Protein AF-A0A1J5DLP0-F1 (afdb_monomer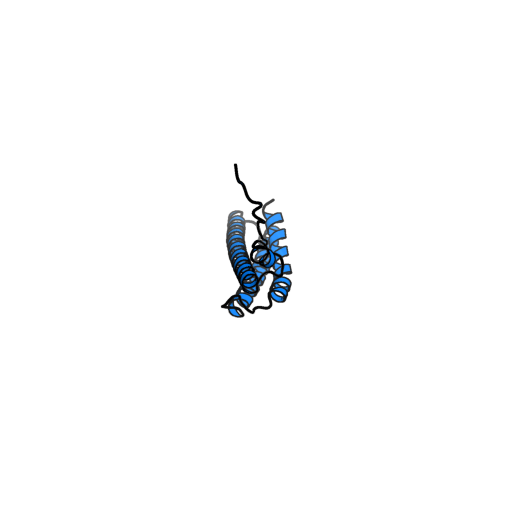_lite)

Foldseek 3Di:
DDDDDDDPDDDDPPPPVVVVVPDDDLVNVLVVLVVVLVVLVVVLVVLVVVLVVQVVVCVVVVDDCPPPSNVLSVVLVVLSVQLVVLSVVQCVVCVPSRDGPVVVSCVRNVVSVVSNVVSVVVVVD

Sequence (125 aa):
MSVTFESQENKDWSTHDRRKMMGMTREESAAKRTAAVTQMETQLKSWSTQLDGLVNGFIQSGAQQHDPYRMRIEGLREHHGAAQAKLDEFVDANPSGKRGNWGVFQAEIMEDWNALEDGFSDLTR

Radius of gyration: 25.52 Å; chains: 1; bounding box: 36×38×96 Å

pLDDT: mean 78.78, std 18.17, range [38.59, 97.44]

Secondary structure (DSSP, 8-state):
-----------SSTTTSTTTSS---HHHHHHHHHHHHHHHHHHHHHHHHHHHHHHHHHHHHT--TT-HHHHHHHHHHHHHHHHHHHHHHHHHH-TTSSSS-HHHHHHHHHHHHHHHHHHHHHH--

Structure (mmCIF, N/CA/C/O backbone):
data_AF-A0A1J5DLP0-F1
#
_entry.id   AF-A0A1J5DLP0-F1
#
loop_
_atom_site.group_PDB
_atom_site.id
_atom_site.type_symbol
_atom_site.label_atom_id
_atom_site.label_alt_id
_atom_site.label_comp_id
_atom_site.label_asym_id
_atom_site.label_entity_id
_atom_site.label_seq_id
_atom_site.pdbx_PDB_ins_code
_atom_site.Cartn_x
_atom_site.Cartn_y
_atom_site.Cartn_z
_atom_site.occupancy
_atom_site.B_iso_or_equiv
_atom_site.auth_seq_id
_atom_site.auth_comp_id
_atom_site.auth_asym_id
_atom_site.auth_atom_id
_atom_site.pdbx_PDB_model_num
ATOM 1 N N . MET A 1 1 ? -4.119 25.954 -73.375 1.00 41.53 1 MET A N 1
ATOM 2 C CA . MET A 1 1 ? -4.278 25.707 -71.929 1.00 41.53 1 MET A CA 1
ATOM 3 C C . MET A 1 1 ? -3.621 24.374 -71.639 1.00 41.53 1 MET A C 1
ATOM 5 O O . MET A 1 1 ? -4.125 23.353 -72.082 1.00 41.53 1 MET A O 1
ATOM 9 N N . SER A 1 2 ? -2.445 24.416 -71.024 1.00 48.56 2 SER A N 1
ATOM 10 C CA . SER A 1 2 ? -1.692 23.243 -70.576 1.00 48.56 2 SER A CA 1
ATOM 11 C C . SER A 1 2 ? -2.105 22.927 -69.146 1.00 48.56 2 SER A C 1
ATOM 13 O O . SER A 1 2 ? -2.130 23.867 -68.361 1.00 48.56 2 SER A O 1
ATOM 15 N N . VAL A 1 3 ? -2.331 21.658 -68.797 1.00 40.16 3 VAL A N 1
ATOM 16 C CA . VAL A 1 3 ? -1.869 21.111 -67.510 1.00 40.16 3 VAL A CA 1
ATOM 17 C C . VAL A 1 3 ? -1.505 19.643 -67.719 1.00 40.16 3 VAL A C 1
ATOM 19 O O . VAL A 1 3 ? -2.306 18.834 -68.181 1.00 40.16 3 VAL A O 1
ATOM 22 N N . THR A 1 4 ? -0.243 19.367 -67.425 1.00 45.06 4 THR A N 1
ATOM 23 C CA . THR A 1 4 ? 0.453 18.089 -67.491 1.00 45.06 4 THR A CA 1
ATOM 24 C C . THR A 1 4 ? 0.014 17.175 -66.347 1.00 45.06 4 THR A C 1
ATOM 26 O O . THR A 1 4 ? -0.287 17.628 -65.247 1.00 45.06 4 THR A O 1
ATOM 29 N N . PHE A 1 5 ? -0.009 15.877 -66.630 1.00 43.16 5 PHE A N 1
ATOM 30 C CA . PHE A 1 5 ? -0.271 14.785 -65.701 1.00 43.16 5 PHE A CA 1
ATOM 31 C C . PHE A 1 5 ? 0.918 14.636 -64.734 1.00 43.16 5 PHE A C 1
ATOM 33 O O . PHE A 1 5 ? 1.922 14.018 -65.083 1.00 43.16 5 PHE A O 1
ATOM 40 N N . GLU A 1 6 ? 0.838 15.232 -63.542 1.00 44.94 6 GLU A N 1
ATOM 41 C CA . GLU A 1 6 ? 1.818 14.997 -62.476 1.00 44.94 6 GLU A CA 1
ATOM 42 C C . GLU A 1 6 ? 1.398 13.780 -61.649 1.00 44.94 6 GLU A C 1
ATOM 44 O O . GLU A 1 6 ? 0.464 13.792 -60.849 1.00 44.94 6 GLU A O 1
ATOM 49 N N . SER A 1 7 ? 2.104 12.688 -61.921 1.00 46.28 7 SER A N 1
ATOM 50 C CA . SER A 1 7 ? 2.103 11.453 -61.160 1.00 46.28 7 SER A CA 1
ATOM 51 C C . SER A 1 7 ? 2.659 11.733 -59.764 1.00 46.28 7 SER A C 1
ATOM 53 O O . SER A 1 7 ? 3.870 11.834 -59.583 1.00 46.28 7 SER A O 1
ATOM 55 N N . GLN A 1 8 ? 1.779 11.869 -58.772 1.00 43.25 8 GLN A N 1
ATOM 56 C CA . GLN A 1 8 ? 2.191 12.040 -57.384 1.00 43.25 8 GLN A CA 1
ATOM 57 C C . GLN A 1 8 ? 2.615 10.682 -56.817 1.00 43.25 8 GLN A C 1
ATOM 59 O O . GLN A 1 8 ? 1.814 9.856 -56.375 1.00 43.25 8 GLN A O 1
ATOM 64 N N . GLU A 1 9 ? 3.917 10.441 -56.931 1.00 42.56 9 GLU A N 1
ATOM 65 C CA . GLU A 1 9 ? 4.652 9.357 -56.307 1.00 42.56 9 GLU A CA 1
ATOM 66 C C . GLU A 1 9 ? 4.358 9.268 -54.801 1.00 42.56 9 GLU A C 1
ATOM 68 O O . GLU A 1 9 ? 4.609 10.178 -54.020 1.00 42.56 9 GLU A O 1
ATOM 73 N N . ASN A 1 10 ? 3.810 8.116 -54.424 1.00 38.59 10 ASN A N 1
ATOM 74 C CA . ASN A 1 10 ? 4.375 7.202 -53.437 1.00 38.59 10 ASN A CA 1
ATOM 75 C C . ASN A 1 10 ? 5.007 7.768 -52.146 1.00 38.59 10 ASN A C 1
ATOM 77 O O . ASN A 1 10 ? 6.113 8.291 -52.134 1.00 38.59 10 ASN A O 1
ATOM 81 N N . LYS A 1 11 ? 4.411 7.282 -51.047 1.00 50.66 11 LYS A N 1
ATOM 8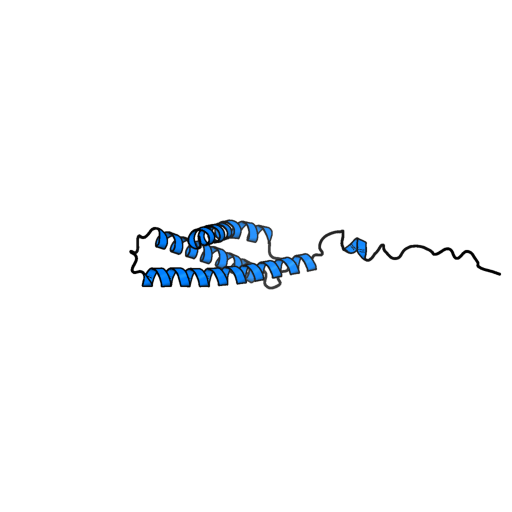2 C CA . LYS A 1 11 ? 5.096 6.646 -49.905 1.00 50.66 11 LYS A CA 1
ATOM 83 C C . LYS A 1 11 ? 5.951 7.552 -49.015 1.00 50.66 11 LYS A C 1
ATOM 85 O O . LYS A 1 11 ? 7.170 7.478 -49.052 1.00 50.66 11 LYS A O 1
ATOM 90 N N . ASP A 1 12 ? 5.306 8.175 -48.030 1.00 44.91 12 ASP A N 1
ATOM 91 C CA . ASP A 1 12 ? 5.986 8.416 -46.745 1.00 44.91 12 ASP A CA 1
ATOM 92 C C . ASP A 1 12 ? 5.066 8.349 -45.514 1.00 44.91 12 ASP A C 1
ATOM 94 O O . ASP A 1 12 ? 5.098 9.181 -44.618 1.00 44.91 12 ASP A O 1
ATOM 98 N N . TRP A 1 13 ? 4.191 7.341 -45.467 1.00 39.81 13 TRP A N 1
ATOM 99 C CA . TRP A 1 13 ? 3.401 7.046 -44.256 1.00 39.81 13 TRP A CA 1
ATOM 100 C C . TRP A 1 13 ? 3.809 5.735 -43.586 1.00 39.81 13 TRP A C 1
ATOM 102 O O . TRP A 1 13 ? 3.228 5.316 -42.590 1.00 39.81 13 TRP A O 1
ATOM 112 N N . SER A 1 14 ? 4.837 5.058 -44.101 1.00 50.56 14 SER A N 1
ATOM 113 C CA . SER A 1 14 ? 5.080 3.668 -43.724 1.00 50.56 14 SER A CA 1
ATOM 114 C C . SER A 1 14 ? 6.177 3.447 -42.677 1.00 50.56 14 SER A C 1
ATOM 116 O O . SER A 1 14 ? 6.405 2.291 -42.309 1.00 50.56 14 SER A O 1
ATOM 118 N N . THR A 1 15 ? 6.820 4.499 -42.167 1.00 49.69 15 THR A N 1
ATOM 119 C CA . THR A 1 15 ? 7.896 4.351 -41.166 1.00 49.69 15 THR A CA 1
ATOM 120 C C . THR A 1 15 ? 7.511 4.905 -39.795 1.00 49.69 15 THR A C 1
ATOM 122 O O . THR A 1 15 ? 7.963 4.376 -38.780 1.00 49.69 15 THR A O 1
ATOM 125 N N . HIS A 1 16 ? 6.638 5.918 -39.740 1.00 45.03 16 HIS A N 1
ATOM 126 C CA . HIS A 1 16 ? 6.220 6.518 -38.471 1.00 45.03 16 HIS A CA 1
ATOM 127 C C . HIS A 1 16 ? 5.136 5.688 -37.759 1.00 45.03 16 HIS A C 1
ATOM 129 O O . HIS A 1 16 ? 5.215 5.482 -36.552 1.00 45.03 16 HIS A O 1
ATOM 135 N N . ASP A 1 17 ? 4.191 5.111 -38.509 1.00 49.75 17 ASP A N 1
ATOM 136 C CA . ASP A 1 17 ? 3.063 4.361 -37.931 1.00 49.75 17 ASP A CA 1
ATOM 137 C C . ASP A 1 17 ? 3.390 2.886 -37.635 1.00 49.75 17 ASP A C 1
ATOM 139 O O . ASP A 1 17 ? 2.889 2.277 -36.690 1.00 49.75 17 ASP A O 1
ATOM 143 N N . ARG A 1 18 ? 4.348 2.304 -38.368 1.00 49.00 18 ARG A N 1
ATOM 144 C CA . ARG A 1 18 ? 4.765 0.905 -38.163 1.00 49.00 18 ARG A CA 1
ATOM 145 C C . ARG A 1 18 ? 5.506 0.687 -36.834 1.00 49.00 18 ARG A C 1
ATOM 147 O O . ARG A 1 18 ? 5.555 -0.435 -36.338 1.00 49.00 18 ARG A O 1
ATOM 154 N N . ARG A 1 19 ? 6.035 1.763 -36.236 1.00 51.53 19 ARG A N 1
ATOM 155 C CA . ARG A 1 19 ? 6.715 1.761 -34.931 1.00 51.53 19 ARG A CA 1
ATOM 156 C C . ARG A 1 19 ? 5.732 1.739 -33.749 1.00 51.53 19 ARG A C 1
ATOM 158 O O . ARG A 1 19 ? 6.124 1.356 -32.657 1.00 51.53 19 ARG A O 1
ATOM 165 N N . LYS A 1 20 ? 4.458 2.083 -33.974 1.00 49.22 20 LYS A N 1
ATOM 166 C CA . LYS A 1 20 ? 3.396 2.062 -32.952 1.00 49.22 20 LYS A CA 1
ATOM 167 C C . LYS A 1 20 ? 2.706 0.695 -32.820 1.00 49.22 20 LYS A C 1
ATOM 169 O O . LYS A 1 20 ? 2.024 0.451 -31.832 1.00 49.22 20 LYS A O 1
ATOM 174 N N . MET A 1 21 ? 2.894 -0.191 -33.804 1.00 47.25 21 MET A N 1
ATOM 175 C CA . MET A 1 21 ? 2.178 -1.472 -33.939 1.00 47.25 21 MET A CA 1
ATOM 176 C C . MET A 1 21 ? 3.052 -2.726 -33.754 1.00 47.25 21 MET A C 1
ATOM 178 O O . MET A 1 21 ? 2.529 -3.836 -33.779 1.00 47.25 21 MET A O 1
ATOM 182 N N . MET A 1 22 ? 4.364 -2.592 -33.530 1.00 52.47 22 MET A N 1
ATOM 183 C CA . MET A 1 22 ? 5.238 -3.725 -33.199 1.00 52.47 22 MET A CA 1
ATOM 184 C C . MET A 1 22 ? 5.961 -3.479 -31.881 1.00 52.47 22 MET A C 1
ATOM 186 O O . MET A 1 22 ? 6.996 -2.828 -31.869 1.00 52.47 22 MET A O 1
ATOM 190 N N . GLY A 1 23 ? 5.425 -4.053 -30.803 1.00 55.06 23 GLY A N 1
ATOM 191 C CA . GLY A 1 23 ? 6.133 -4.250 -29.540 1.00 55.06 23 GLY A CA 1
ATOM 192 C C . GLY A 1 23 ? 6.464 -2.956 -28.806 1.00 55.06 23 GLY A C 1
ATOM 193 O O . GLY A 1 23 ? 7.386 -2.236 -29.170 1.00 55.06 23 GLY A O 1
ATOM 194 N N . MET A 1 24 ? 5.745 -2.711 -27.713 1.00 59.09 24 MET A N 1
ATOM 195 C CA . MET A 1 24 ? 6.124 -1.721 -26.707 1.00 59.09 24 MET A CA 1
ATOM 196 C C . MET A 1 24 ? 7.638 -1.777 -26.474 1.00 59.09 24 MET A C 1
ATOM 198 O O . MET A 1 24 ? 8.189 -2.832 -26.149 1.00 59.09 24 MET A O 1
ATOM 202 N N . THR A 1 25 ? 8.324 -0.666 -26.715 1.00 70.00 25 THR A N 1
ATOM 203 C CA . THR A 1 25 ? 9.784 -0.627 -26.651 1.00 70.00 25 THR A CA 1
ATOM 204 C C . THR A 1 25 ? 10.250 -0.950 -25.227 1.00 70.00 25 THR A C 1
ATOM 206 O O . THR A 1 25 ? 9.515 -0.800 -24.243 1.00 70.00 25 THR A O 1
ATOM 209 N N . ARG A 1 26 ? 11.497 -1.412 -25.073 1.00 68.00 26 ARG A N 1
ATOM 210 C CA . ARG A 1 26 ? 12.074 -1.704 -23.746 1.00 68.00 26 ARG A CA 1
ATOM 211 C C . ARG A 1 26 ? 12.035 -0.481 -22.821 1.00 68.00 26 ARG A C 1
ATOM 213 O O . ARG A 1 26 ? 11.913 -0.633 -21.608 1.00 68.00 26 ARG A O 1
ATOM 220 N N . GLU A 1 27 ? 12.140 0.709 -23.402 1.00 70.75 27 GLU A N 1
ATOM 221 C CA . GLU A 1 27 ? 12.083 1.985 -22.698 1.00 70.75 27 GLU A CA 1
ATOM 222 C C . GLU A 1 27 ? 10.663 2.309 -22.224 1.00 70.75 27 GLU A C 1
ATOM 224 O O . GLU A 1 27 ? 10.471 2.562 -21.038 1.00 70.75 27 GLU A O 1
ATOM 229 N N . GLU A 1 28 ? 9.650 2.157 -23.082 1.00 73.88 28 GLU A N 1
ATOM 230 C CA . GLU A 1 28 ? 8.239 2.279 -22.681 1.00 73.88 28 GLU A CA 1
ATOM 231 C C . GLU A 1 28 ? 7.854 1.241 -21.615 1.00 73.88 28 GLU A C 1
ATOM 233 O O . GLU A 1 28 ? 7.125 1.545 -20.673 1.00 73.88 28 GLU A O 1
ATOM 238 N N . SER A 1 29 ? 8.386 0.020 -21.711 1.00 76.81 29 SER A N 1
ATOM 239 C CA . SER A 1 29 ? 8.199 -1.033 -20.701 1.00 76.81 29 SER A CA 1
ATOM 240 C C . SER A 1 29 ? 8.844 -0.696 -19.362 1.00 76.81 29 SER A C 1
ATOM 242 O O . SER A 1 29 ? 8.289 -1.007 -18.310 1.00 76.81 29 SER A O 1
ATOM 244 N N . ALA A 1 30 ? 10.006 -0.044 -19.368 1.00 78.50 30 ALA A N 1
ATOM 245 C CA . ALA A 1 30 ? 10.619 0.452 -18.144 1.00 78.50 30 ALA A CA 1
ATOM 246 C C . ALA A 1 30 ? 9.802 1.608 -17.547 1.00 78.50 30 ALA A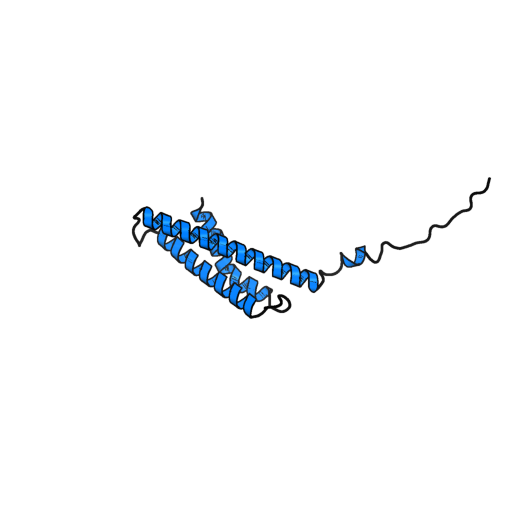 C 1
ATOM 248 O O . ALA A 1 30 ? 9.484 1.559 -16.363 1.00 78.50 30 ALA A O 1
ATOM 249 N N . ALA A 1 31 ? 9.382 2.573 -18.369 1.00 81.75 31 ALA A N 1
ATOM 250 C CA . ALA A 1 31 ? 8.592 3.720 -17.928 1.00 81.75 31 ALA A CA 1
ATOM 251 C C . ALA A 1 31 ? 7.254 3.306 -17.296 1.00 81.75 31 ALA A C 1
ATOM 253 O O . ALA A 1 31 ? 6.898 3.810 -16.233 1.00 81.75 31 ALA A O 1
ATOM 254 N N . LYS A 1 32 ? 6.538 2.338 -17.890 1.00 84.19 32 LYS A N 1
ATOM 255 C CA . LYS A 1 32 ? 5.290 1.818 -17.304 1.00 84.19 32 LYS A CA 1
ATOM 256 C C . LYS A 1 32 ? 5.508 1.128 -15.960 1.00 84.19 32 LYS A C 1
ATOM 258 O O . LYS A 1 32 ? 4.691 1.303 -15.065 1.00 84.19 32 LYS A O 1
ATOM 263 N N . ARG A 1 33 ? 6.602 0.375 -15.798 1.00 84.38 33 ARG A N 1
ATOM 264 C CA . ARG A 1 33 ? 6.932 -0.259 -14.510 1.00 84.38 33 ARG A CA 1
ATOM 265 C C . ARG A 1 33 ? 7.247 0.777 -13.440 1.00 84.38 33 ARG A C 1
ATOM 267 O O . ARG A 1 33 ? 6.733 0.663 -12.339 1.00 84.38 33 ARG A O 1
ATOM 274 N N . THR A 1 34 ? 8.023 1.807 -13.772 1.00 86.44 34 THR A N 1
ATOM 275 C CA . THR A 1 34 ? 8.287 2.917 -12.845 1.00 86.44 34 THR A CA 1
ATOM 276 C C . THR A 1 34 ? 6.993 3.616 -12.434 1.00 86.44 34 THR A C 1
ATOM 278 O O . THR A 1 34 ? 6.768 3.810 -11.247 1.00 86.44 34 THR A O 1
ATOM 281 N N . ALA A 1 35 ? 6.109 3.925 -13.387 1.00 89.25 35 ALA A N 1
ATOM 282 C CA . ALA A 1 35 ? 4.816 4.530 -13.077 1.00 89.25 35 ALA A CA 1
ATOM 283 C C . ALA A 1 35 ? 3.949 3.632 -12.174 1.00 89.25 35 ALA A C 1
ATOM 285 O O . ALA A 1 35 ? 3.325 4.130 -11.241 1.00 89.25 35 ALA A O 1
ATOM 286 N N . ALA A 1 36 ? 3.943 2.317 -12.418 1.00 89.88 36 ALA A N 1
ATOM 287 C CA . ALA A 1 36 ? 3.212 1.357 -11.594 1.00 89.88 36 ALA A CA 1
ATOM 288 C C . ALA A 1 36 ? 3.757 1.287 -10.158 1.00 89.88 36 ALA A C 1
ATOM 290 O O . ALA A 1 36 ? 2.970 1.318 -9.219 1.00 89.88 36 ALA A O 1
ATOM 291 N N . VAL A 1 37 ? 5.083 1.267 -9.980 1.00 90.19 37 VAL A N 1
ATOM 292 C CA . VAL A 1 37 ? 5.721 1.338 -8.652 1.00 90.19 37 VAL A CA 1
ATOM 293 C C . VAL A 1 37 ? 5.303 2.612 -7.922 1.00 90.19 37 VAL A C 1
ATOM 295 O O . VAL A 1 37 ? 4.803 2.530 -6.808 1.00 90.19 37 VAL A O 1
ATOM 298 N N . THR A 1 38 ? 5.399 3.778 -8.567 1.00 92.88 38 THR A N 1
ATOM 299 C CA . THR A 1 38 ? 4.989 5.053 -7.951 1.00 92.88 38 THR A CA 1
ATOM 300 C C . THR A 1 38 ? 3.508 5.067 -7.567 1.00 92.88 38 THR A C 1
ATOM 302 O O . THR A 1 38 ? 3.129 5.611 -6.526 1.00 92.88 38 THR A O 1
ATOM 305 N N . GLN A 1 39 ? 2.648 4.459 -8.388 1.00 94.19 39 GLN A N 1
ATOM 306 C CA . GLN A 1 39 ? 1.235 4.300 -8.056 1.00 94.19 39 GLN A CA 1
ATOM 307 C C . GLN A 1 39 ? 1.053 3.406 -6.823 1.00 94.19 39 GLN A C 1
ATOM 309 O O . GLN A 1 39 ? 0.280 3.762 -5.935 1.00 94.19 39 GLN A O 1
ATOM 314 N N . MET A 1 40 ? 1.780 2.289 -6.742 1.00 94.12 40 MET A N 1
ATOM 315 C CA . MET A 1 40 ? 1.732 1.384 -5.594 1.00 94.12 40 MET A CA 1
ATOM 316 C C . MET A 1 40 ? 2.212 2.066 -4.305 1.00 94.12 40 MET A C 1
ATOM 318 O O . MET A 1 40 ? 1.515 1.996 -3.297 1.00 94.12 40 MET A O 1
ATOM 322 N N . GLU A 1 41 ? 3.327 2.802 -4.346 1.00 95.19 41 GLU A N 1
ATOM 323 C CA . GLU A 1 41 ? 3.833 3.594 -3.211 1.00 95.19 41 GLU A CA 1
ATOM 324 C C . GLU A 1 41 ? 2.787 4.609 -2.728 1.00 95.19 41 GLU A C 1
ATOM 326 O O . GLU A 1 41 ? 2.522 4.752 -1.531 1.00 95.19 41 GLU A O 1
ATOM 331 N N . THR A 1 42 ? 2.153 5.308 -3.673 1.00 97.00 42 THR A N 1
ATOM 332 C CA . THR A 1 42 ? 1.112 6.296 -3.370 1.00 97.00 42 THR A CA 1
ATOM 333 C C . THR A 1 42 ? -0.094 5.639 -2.701 1.00 97.00 42 THR A C 1
ATOM 335 O O . THR A 1 42 ? -0.618 6.164 -1.714 1.00 97.00 42 THR A O 1
ATOM 338 N N . GLN A 1 43 ? -0.520 4.484 -3.212 1.00 96.06 43 GLN A N 1
ATOM 339 C CA . GLN A 1 43 ? -1.657 3.748 -2.676 1.00 96.06 43 GLN A CA 1
ATOM 340 C C . GLN A 1 43 ? -1.362 3.194 -1.276 1.00 96.06 43 GLN A C 1
ATOM 342 O O . GLN A 1 43 ? -2.158 3.419 -0.365 1.00 96.06 43 GLN A O 1
ATOM 347 N N . LEU A 1 44 ? -0.197 2.571 -1.057 1.00 96.12 44 LEU A N 1
ATOM 348 C CA . LEU A 1 44 ? 0.219 2.089 0.266 1.00 96.12 44 LEU A CA 1
ATOM 349 C C . LEU A 1 44 ? 0.298 3.225 1.287 1.00 96.12 44 LEU A C 1
ATOM 351 O O . LEU A 1 44 ? -0.115 3.052 2.433 1.00 96.12 44 LEU A O 1
ATOM 355 N N . LYS A 1 45 ? 0.753 4.415 0.884 1.00 96.31 45 LYS A N 1
ATOM 356 C CA . LYS A 1 45 ? 0.748 5.596 1.758 1.00 96.31 45 LYS A CA 1
ATOM 357 C C . LYS A 1 45 ? -0.669 6.065 2.102 1.00 96.31 45 LYS A C 1
ATOM 359 O O . LYS A 1 45 ? -0.933 6.448 3.246 1.00 96.31 45 LYS 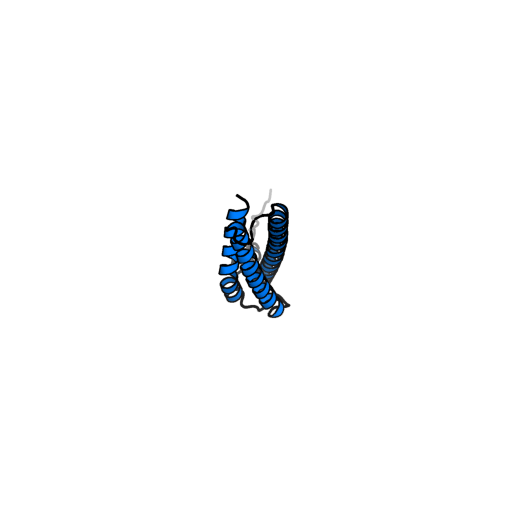A O 1
ATOM 364 N N . SER A 1 46 ? -1.586 6.036 1.132 1.00 95.81 46 SER A N 1
ATOM 365 C CA . SER A 1 46 ? -3.001 6.343 1.373 1.00 95.81 46 SER A CA 1
ATOM 366 C C . SER A 1 46 ? -3.612 5.361 2.372 1.00 95.81 46 SER A C 1
ATOM 368 O O . SER A 1 46 ? -4.192 5.781 3.372 1.00 95.81 46 SER A O 1
ATOM 370 N N . TRP A 1 47 ? -3.405 4.062 2.162 1.00 95.88 47 TRP A N 1
ATOM 371 C CA . TRP A 1 47 ? -3.873 3.009 3.058 1.00 95.88 47 TRP A CA 1
ATOM 372 C C . TRP A 1 47 ? -3.268 3.093 4.458 1.00 95.88 47 TRP A C 1
ATOM 374 O O . TRP A 1 47 ? -4.001 2.961 5.433 1.00 95.88 47 TRP A O 1
ATOM 384 N N . SER A 1 48 ? -1.978 3.417 4.586 1.00 95.31 48 SER A N 1
ATOM 385 C CA . SER A 1 48 ? -1.357 3.683 5.891 1.00 95.31 48 SER A CA 1
ATOM 386 C C . SER A 1 48 ? -2.091 4.799 6.640 1.00 95.31 48 SER A C 1
ATOM 388 O O . SER A 1 48 ? -2.411 4.652 7.815 1.00 95.31 48 SER A O 1
ATOM 390 N N . THR A 1 49 ? -2.420 5.893 5.945 1.00 95.31 49 THR A N 1
ATOM 391 C CA . THR A 1 49 ? -3.153 7.023 6.541 1.00 95.31 49 THR A CA 1
ATOM 392 C C . THR A 1 49 ? -4.561 6.608 6.977 1.00 95.31 49 THR A C 1
ATOM 394 O O . THR A 1 49 ? -5.036 7.022 8.035 1.00 95.31 49 THR A O 1
ATOM 397 N N . GLN A 1 50 ? -5.236 5.776 6.180 1.00 93.62 50 GLN A N 1
ATOM 398 C 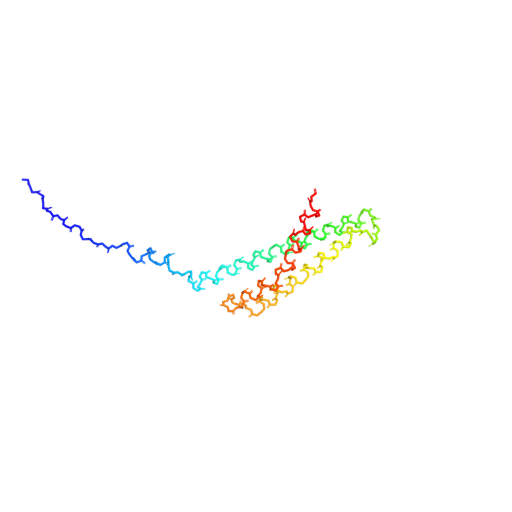CA . GLN A 1 50 ? -6.556 5.248 6.523 1.00 93.62 50 GLN A CA 1
ATOM 399 C C . GLN A 1 50 ? -6.493 4.321 7.743 1.00 93.62 50 GLN A C 1
ATOM 401 O O . GLN A 1 50 ? -7.313 4.472 8.646 1.00 93.62 50 GLN A O 1
ATOM 406 N N . LEU A 1 51 ? -5.503 3.424 7.826 1.00 93.88 51 LEU A N 1
ATOM 407 C CA . LEU A 1 51 ? -5.299 2.551 8.990 1.00 93.88 51 LEU A CA 1
ATOM 408 C C . LEU A 1 51 ? -5.059 3.350 10.265 1.00 93.88 51 LEU A C 1
ATOM 410 O O . LEU A 1 51 ? -5.686 3.062 11.283 1.00 93.88 51 LEU A O 1
ATOM 414 N N . ASP A 1 52 ? -4.218 4.383 10.210 1.00 92.00 52 ASP A N 1
ATOM 415 C CA . ASP A 1 52 ? -3.989 5.262 11.358 1.00 92.00 52 ASP A CA 1
ATOM 416 C C . ASP A 1 52 ? -5.286 5.963 11.795 1.00 92.00 52 ASP A C 1
ATOM 418 O O . ASP A 1 52 ? -5.575 6.066 12.990 1.00 92.00 52 ASP A O 1
ATOM 422 N N . GLY A 1 53 ? -6.113 6.392 10.836 1.00 91.19 53 GLY A N 1
ATOM 423 C CA . GLY A 1 53 ? -7.441 6.946 11.101 1.00 91.19 53 GLY A CA 1
ATOM 424 C C . GLY A 1 53 ? -8.378 5.954 11.795 1.00 91.19 53 GLY A C 1
ATOM 425 O O . GLY A 1 53 ? -8.998 6.298 12.803 1.00 91.19 53 GLY A O 1
ATOM 426 N N . LEU A 1 54 ? -8.444 4.715 11.300 1.00 89.81 54 LEU A N 1
ATOM 427 C CA . LEU A 1 54 ? -9.277 3.645 11.857 1.00 89.81 54 LEU A CA 1
ATOM 428 C C . LEU A 1 54 ? -8.839 3.265 13.279 1.00 89.81 54 LEU A C 1
ATOM 430 O O . LEU A 1 54 ? -9.674 3.154 14.176 1.00 89.81 54 LEU A O 1
ATOM 434 N N . VAL A 1 55 ? -7.529 3.130 13.514 1.00 88.00 55 VAL A N 1
ATOM 435 C CA . VAL A 1 55 ? -6.965 2.849 14.844 1.00 88.00 55 VAL A CA 1
ATOM 436 C C . VAL A 1 55 ? -7.292 3.975 15.823 1.00 88.00 55 VAL A C 1
ATOM 438 O O . VAL A 1 55 ? -7.744 3.709 16.937 1.00 88.00 55 VAL A O 1
ATOM 441 N N . ASN A 1 56 ? -7.106 5.233 15.417 1.00 87.88 56 ASN A N 1
ATOM 442 C CA . ASN A 1 56 ? -7.420 6.380 16.267 1.00 87.88 56 ASN A CA 1
ATOM 443 C C . ASN A 1 56 ? -8.917 6.453 16.593 1.00 87.88 56 ASN A C 1
ATOM 445 O O . ASN A 1 56 ? -9.274 6.666 17.752 1.00 87.88 56 ASN A O 1
ATOM 449 N N . GLY A 1 57 ? -9.787 6.227 15.604 1.00 85.81 57 GLY A N 1
ATOM 450 C CA . GLY A 1 57 ? -11.237 6.177 15.805 1.00 85.81 57 GLY A CA 1
ATOM 451 C C . GLY A 1 57 ? -11.655 5.069 16.774 1.00 85.81 57 GLY A C 1
ATOM 452 O O . GLY A 1 57 ? -12.455 5.307 17.676 1.00 85.81 57 GLY A O 1
ATOM 453 N N . PHE A 1 58 ? -11.048 3.887 16.655 1.00 83.62 58 PHE A N 1
ATOM 454 C CA . PHE A 1 58 ? -11.283 2.770 17.569 1.00 83.62 58 PHE A CA 1
ATOM 455 C C . PHE A 1 58 ? -10.844 3.079 19.011 1.00 83.62 58 PHE A C 1
ATOM 457 O O . PHE A 1 58 ? -11.565 2.793 19.967 1.00 83.62 58 PHE A O 1
ATOM 464 N N . ILE A 1 59 ? -9.665 3.687 19.190 1.00 81.81 59 ILE A N 1
ATOM 465 C CA . ILE A 1 59 ? -9.181 4.099 20.517 1.00 81.81 59 ILE A CA 1
ATOM 466 C C . ILE A 1 59 ? -10.148 5.116 21.139 1.00 81.81 59 ILE A C 1
ATOM 468 O O . ILE A 1 59 ? -10.474 5.016 22.321 1.00 81.81 59 ILE A O 1
ATOM 472 N N . GLN A 1 60 ? -10.641 6.069 20.344 1.00 83.12 60 GLN A N 1
ATOM 473 C CA . GLN A 1 60 ? -11.595 7.084 20.797 1.00 83.12 60 GLN A CA 1
ATOM 474 C C . GLN A 1 60 ? -12.966 6.506 21.158 1.00 83.12 60 GLN A C 1
ATOM 476 O O . GLN A 1 60 ? -13.611 7.017 22.072 1.00 83.12 60 GLN A O 1
ATOM 481 N N . SER A 1 61 ? -13.413 5.445 20.481 1.00 80.19 61 SER A N 1
ATOM 482 C CA . SER A 1 61 ? -14.704 4.814 20.771 1.00 80.19 61 SER A CA 1
ATOM 483 C C . SER A 1 61 ? -14.698 3.972 22.052 1.00 80.19 61 SER A C 1
ATOM 485 O O . SER A 1 61 ? -15.764 3.547 22.496 1.00 80.19 61 SER A O 1
ATOM 487 N N . GLY A 1 62 ? -13.528 3.714 22.654 1.00 76.81 62 GLY A N 1
ATOM 488 C CA . GLY A 1 62 ? -13.401 2.900 23.868 1.00 76.81 62 GLY A CA 1
ATOM 489 C C . GLY A 1 62 ? -13.785 1.430 23.665 1.00 76.81 62 GLY A C 1
ATOM 490 O O . GLY A 1 62 ? -14.149 0.749 24.626 1.00 76.81 62 GLY A O 1
ATOM 491 N N . ALA A 1 63 ? -13.745 0.944 22.422 1.00 73.19 63 ALA A N 1
ATOM 492 C CA . ALA A 1 63 ? -14.113 -0.425 22.087 1.00 73.19 63 ALA A CA 1
ATOM 493 C C . ALA A 1 63 ? -13.088 -1.444 22.635 1.00 73.19 63 ALA A C 1
ATOM 495 O O . ALA A 1 63 ? -11.909 -1.143 22.841 1.00 73.19 63 ALA A O 1
ATOM 496 N N . GLN A 1 64 ? -13.550 -2.661 22.936 1.00 72.06 64 GLN A N 1
ATOM 497 C CA . GLN A 1 64 ? -12.744 -3.681 23.618 1.00 72.06 64 GLN A CA 1
ATOM 498 C C . GLN A 1 64 ? -11.695 -4.311 22.696 1.00 72.06 64 GLN A C 1
ATOM 500 O O . GLN A 1 64 ? -11.932 -4.510 21.512 1.00 72.06 64 GLN A O 1
ATOM 505 N N . GLN A 1 65 ? -10.553 -4.732 23.249 1.00 63.69 65 GLN A N 1
ATOM 506 C CA . GLN A 1 65 ? -9.436 -5.292 22.471 1.00 63.69 65 GLN A CA 1
ATOM 507 C C . GLN A 1 65 ? -9.777 -6.540 21.628 1.00 63.69 65 GLN A C 1
ATOM 509 O O . GLN A 1 65 ? -9.063 -6.822 20.668 1.00 63.69 65 GLN A O 1
ATOM 514 N N . HIS A 1 66 ? -10.856 -7.258 21.956 1.00 62.38 66 HIS A N 1
ATOM 515 C CA . HIS A 1 66 ? -11.339 -8.439 21.225 1.00 62.38 66 HIS A CA 1
ATOM 516 C C . HIS A 1 66 ? -12.475 -8.137 20.240 1.00 62.38 66 HIS A C 1
ATOM 518 O O . HIS A 1 66 ? -13.126 -9.059 19.749 1.00 62.38 66 HIS A O 1
ATOM 524 N N . ASP A 1 67 ? -12.741 -6.861 19.962 1.00 79.81 67 ASP A N 1
ATOM 525 C CA . ASP A 1 67 ? -13.725 -6.483 18.960 1.00 79.81 67 ASP A CA 1
ATOM 526 C C . ASP A 1 67 ? -13.310 -7.052 17.585 1.00 79.81 67 ASP A C 1
ATOM 528 O O . ASP A 1 67 ? -12.168 -6.838 17.154 1.00 79.81 67 ASP A O 1
ATOM 532 N N . PRO A 1 68 ? -14.204 -7.768 16.875 1.00 82.31 68 PRO A N 1
ATOM 533 C CA . PRO A 1 68 ? -13.956 -8.234 15.513 1.00 82.31 68 PRO A CA 1
ATOM 534 C C . PRO A 1 68 ? -13.430 -7.145 14.574 1.00 82.31 68 PRO A C 1
ATOM 536 O O . PRO A 1 68 ? -12.645 -7.434 13.674 1.00 82.31 68 PRO A O 1
ATOM 539 N N . TYR A 1 69 ? -13.817 -5.892 14.800 1.00 83.31 69 TYR A N 1
ATOM 540 C CA . TYR A 1 69 ? -13.326 -4.736 14.069 1.00 83.31 69 TYR A CA 1
ATOM 541 C C . TYR A 1 69 ? -11.830 -4.484 14.294 1.00 83.31 69 TYR A C 1
ATOM 543 O O . TYR A 1 69 ? -11.092 -4.240 13.341 1.00 83.31 69 TYR A O 1
ATOM 551 N N . ARG A 1 70 ? -11.346 -4.618 15.535 1.00 84.69 70 ARG A N 1
ATOM 552 C CA . ARG A 1 70 ? -9.923 -4.449 15.857 1.00 84.69 70 ARG A CA 1
ATOM 553 C C . ARG A 1 70 ? -9.068 -5.542 15.227 1.00 84.69 70 ARG A C 1
ATOM 555 O O . ARG A 1 70 ? -8.026 -5.225 14.665 1.00 84.69 70 ARG A O 1
ATOM 562 N N . MET A 1 71 ? -9.534 -6.793 15.258 1.00 87.00 71 MET A N 1
ATOM 563 C CA . MET A 1 71 ? -8.832 -7.909 14.607 1.00 87.00 71 MET A CA 1
ATOM 564 C C . MET A 1 71 ? -8.701 -7.696 13.092 1.00 87.00 71 MET A C 1
ATOM 566 O O . MET A 1 71 ? -7.654 -7.981 12.520 1.00 87.00 71 MET A O 1
ATOM 570 N N . ARG A 1 72 ? -9.731 -7.138 12.439 1.00 89.75 72 ARG A N 1
ATOM 571 C CA . ARG A 1 72 ? -9.670 -6.787 11.009 1.00 89.75 72 ARG A CA 1
ATOM 572 C C . ARG A 1 72 ? -8.649 -5.686 10.726 1.00 89.75 72 ARG A C 1
ATOM 574 O O . ARG A 1 72 ? -7.891 -5.802 9.771 1.00 89.75 72 ARG A O 1
ATOM 581 N N . ILE A 1 73 ? -8.605 -4.644 11.560 1.00 91.25 73 ILE A N 1
ATOM 582 C CA . ILE A 1 73 ? -7.606 -3.572 11.427 1.00 91.25 73 ILE A CA 1
ATOM 583 C C . ILE A 1 73 ? -6.190 -4.129 11.598 1.00 91.25 73 ILE A C 1
ATOM 585 O O . ILE A 1 73 ? -5.307 -3.775 10.823 1.00 91.25 73 ILE A O 1
ATOM 589 N N . GLU A 1 74 ? -5.958 -4.991 12.590 1.00 91.31 74 GLU A N 1
ATOM 590 C CA . GLU A 1 74 ? -4.647 -5.618 12.803 1.00 91.31 74 GLU A CA 1
ATOM 591 C C . GLU A 1 74 ? -4.231 -6.478 11.601 1.00 91.31 74 GLU A C 1
ATOM 593 O O . GLU A 1 74 ? -3.130 -6.281 11.092 1.00 91.31 74 GLU A O 1
ATOM 598 N N . GLY A 1 75 ? -5.128 -7.313 11.065 1.00 93.62 75 GLY A N 1
ATOM 599 C CA . GLY A 1 75 ? -4.854 -8.091 9.850 1.00 93.62 75 GLY A CA 1
ATOM 600 C C . GLY A 1 75 ? -4.510 -7.216 8.640 1.00 93.62 75 GLY A C 1
ATOM 601 O O . GLY A 1 75 ? -3.560 -7.495 7.913 1.00 93.62 75 GLY A O 1
ATOM 602 N N . LEU A 1 76 ? -5.201 -6.087 8.456 1.00 95.06 76 LEU A N 1
ATOM 603 C CA . LEU A 1 76 ? -4.856 -5.145 7.386 1.00 95.06 76 LEU A CA 1
ATOM 604 C C . LEU A 1 76 ? -3.498 -4.469 7.586 1.00 95.06 76 LEU A C 1
ATOM 606 O O . LEU A 1 76 ? -2.827 -4.166 6.602 1.00 95.06 76 LEU A O 1
ATOM 610 N N . ARG A 1 77 ? -3.055 -4.245 8.829 1.00 95.38 77 ARG A N 1
ATOM 611 C CA . ARG A 1 77 ? -1.696 -3.740 9.090 1.00 95.38 77 ARG A CA 1
ATOM 612 C C . ARG A 1 77 ? -0.634 -4.777 8.746 1.00 95.38 77 ARG A C 1
ATOM 614 O O . ARG A 1 77 ? 0.422 -4.393 8.253 1.00 95.38 77 ARG A O 1
ATOM 621 N N . GLU A 1 78 ? -0.904 -6.056 8.990 1.00 96.00 78 GLU A N 1
ATOM 622 C CA . GLU A 1 78 ? 0.003 -7.145 8.613 1.00 96.00 78 GLU A CA 1
ATOM 623 C C . GLU A 1 78 ? 0.159 -7.225 7.090 1.00 96.00 78 GLU A C 1
ATOM 625 O O . GLU A 1 78 ? 1.286 -7.156 6.598 1.00 96.00 78 GLU A O 1
ATOM 630 N N . HIS A 1 79 ? -0.951 -7.242 6.343 1.00 97.44 79 HIS A N 1
ATOM 631 C CA . HIS A 1 79 ? -0.922 -7.216 4.875 1.00 97.44 79 HIS A CA 1
ATOM 632 C C . HIS A 1 79 ? -0.266 -5.943 4.323 1.00 97.44 79 HIS A C 1
ATOM 634 O O . HIS A 1 79 ? 0.518 -6.002 3.378 1.00 97.44 79 HIS A O 1
ATOM 640 N N . HIS A 1 80 ? -0.522 -4.781 4.937 1.00 97.19 80 HIS A N 1
ATOM 641 C CA . HIS A 1 80 ? 0.133 -3.525 4.557 1.00 97.19 80 HIS A CA 1
ATOM 642 C C . HIS A 1 80 ? 1.651 -3.607 4.729 1.00 97.19 80 HIS A C 1
ATOM 644 O O . HIS A 1 80 ? 2.392 -3.259 3.810 1.00 97.19 80 HIS A O 1
ATOM 650 N N . GLY A 1 81 ? 2.112 -4.122 5.871 1.00 97.12 81 GLY A N 1
ATOM 651 C CA . GLY A 1 81 ? 3.533 -4.312 6.145 1.00 97.12 81 GLY A CA 1
ATOM 652 C C . GLY A 1 81 ? 4.196 -5.295 5.179 1.00 97.12 81 GLY A C 1
ATOM 653 O O . GLY A 1 81 ? 5.292 -5.019 4.689 1.00 97.12 81 GLY A O 1
ATOM 654 N N . ALA A 1 82 ? 3.528 -6.407 4.864 1.00 96.00 82 ALA A N 1
ATOM 655 C CA . ALA A 1 82 ? 4.015 -7.390 3.899 1.00 96.00 82 ALA A CA 1
ATOM 656 C C . ALA A 1 82 ? 4.129 -6.795 2.484 1.00 96.00 82 ALA A C 1
ATOM 658 O O . ALA A 1 82 ? 5.191 -6.880 1.861 1.00 96.00 82 ALA A O 1
ATOM 659 N N . ALA A 1 83 ? 3.088 -6.099 2.014 1.00 95.81 83 ALA A N 1
ATOM 660 C CA . ALA A 1 83 ? 3.092 -5.434 0.714 1.00 95.81 83 ALA A CA 1
ATOM 661 C C . ALA A 1 83 ? 4.163 -4.333 0.620 1.00 95.81 83 ALA A C 1
ATOM 663 O O . ALA A 1 83 ? 4.859 -4.234 -0.394 1.00 95.81 83 ALA A O 1
ATOM 664 N N . GLN A 1 84 ? 4.341 -3.535 1.680 1.00 96.44 84 GLN A N 1
ATOM 665 C CA . GLN A 1 84 ? 5.388 -2.513 1.747 1.00 96.44 84 GLN A CA 1
ATOM 666 C C . GLN A 1 84 ? 6.783 -3.141 1.678 1.00 96.44 84 GLN A C 1
ATOM 668 O O . GLN A 1 84 ? 7.597 -2.714 0.866 1.00 96.44 84 GLN A O 1
ATOM 673 N N . ALA A 1 85 ? 7.042 -4.196 2.457 1.00 95.12 85 ALA A N 1
ATOM 674 C CA . ALA A 1 85 ? 8.329 -4.885 2.440 1.00 95.12 85 ALA A CA 1
ATOM 675 C C . ALA A 1 85 ? 8.660 -5.453 1.050 1.00 95.12 85 ALA A C 1
ATOM 677 O O . ALA A 1 85 ? 9.800 -5.359 0.599 1.00 95.12 85 ALA A O 1
ATOM 678 N N . LYS A 1 86 ? 7.661 -5.996 0.341 1.00 93.94 86 LYS A N 1
ATOM 679 C CA . LYS A 1 86 ? 7.826 -6.493 -1.032 1.00 93.94 86 LYS A CA 1
ATOM 680 C C . LYS A 1 86 ? 8.100 -5.393 -2.043 1.00 93.94 86 LYS A C 1
ATOM 682 O O . LYS A 1 86 ? 8.907 -5.585 -2.955 1.00 93.94 86 LYS A O 1
ATOM 687 N N . LEU A 1 87 ? 7.447 -4.246 -1.892 1.00 93.06 87 LEU A N 1
ATOM 688 C CA . LEU A 1 87 ? 7.704 -3.088 -2.736 1.00 93.06 87 LEU A CA 1
ATOM 689 C C . LEU A 1 87 ? 9.115 -2.535 -2.507 1.00 93.06 87 LEU A C 1
ATOM 691 O O . LEU A 1 87 ? 9.829 -2.296 -3.481 1.00 93.06 87 LEU A O 1
ATOM 695 N N . ASP A 1 88 ? 9.536 -2.413 -1.248 1.00 92.44 88 ASP A N 1
ATOM 696 C CA . ASP A 1 88 ? 10.873 -1.946 -0.874 1.00 92.44 88 ASP A CA 1
ATOM 697 C C . ASP A 1 88 ? 11.955 -2.902 -1.403 1.00 92.44 88 ASP A C 1
ATOM 699 O O . ASP A 1 88 ? 12.887 -2.465 -2.077 1.00 92.44 88 ASP A O 1
ATOM 703 N N . GLU A 1 89 ? 11.782 -4.219 -1.214 1.00 90.88 89 GLU A N 1
ATOM 704 C CA . GLU A 1 89 ? 12.676 -5.253 -1.759 1.00 90.88 89 GLU A CA 1
ATOM 705 C C . GLU A 1 89 ? 12.807 -5.133 -3.288 1.00 90.88 89 GLU A C 1
ATOM 707 O O . GLU A 1 89 ? 13.909 -5.205 -3.842 1.00 90.88 89 GLU A O 1
ATOM 712 N N . PHE A 1 90 ? 11.691 -4.905 -3.988 1.00 89.38 90 PHE A N 1
ATOM 713 C CA . PHE A 1 90 ? 11.698 -4.726 -5.436 1.00 89.38 90 PHE A CA 1
ATOM 714 C C . PHE A 1 90 ? 12.427 -3.449 -5.873 1.00 89.38 90 PHE A C 1
ATOM 716 O O . PHE A 1 90 ? 13.173 -3.480 -6.859 1.00 89.38 90 PHE A O 1
ATOM 723 N N . VAL A 1 91 ? 12.215 -2.333 -5.172 1.00 88.38 91 VAL A N 1
ATOM 724 C CA . VAL A 1 91 ? 12.866 -1.047 -5.460 1.00 88.38 91 VAL A CA 1
ATOM 725 C C . VAL A 1 91 ? 14.372 -1.139 -5.213 1.00 88.38 91 VAL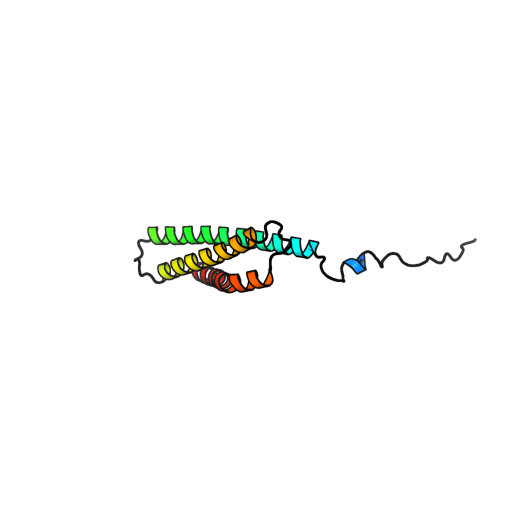 A C 1
ATOM 727 O O . VAL A 1 91 ? 15.153 -0.775 -6.100 1.00 88.38 91 VAL A O 1
ATOM 730 N N . ASP A 1 92 ? 14.785 -1.715 -4.085 1.00 87.06 92 ASP A N 1
ATOM 731 C CA . ASP A 1 92 ? 16.190 -1.904 -3.713 1.00 87.06 92 ASP A CA 1
ATOM 732 C C . ASP A 1 92 ? 16.924 -2.836 -4.685 1.00 87.06 92 ASP A C 1
ATOM 734 O O . ASP A 1 92 ? 18.052 -2.557 -5.106 1.00 87.06 92 ASP A O 1
ATOM 738 N N . ALA A 1 93 ? 16.274 -3.921 -5.118 1.00 82.25 93 ALA A N 1
ATOM 739 C CA . ALA A 1 93 ? 16.826 -4.842 -6.111 1.00 82.25 93 ALA A CA 1
ATOM 740 C C . ALA A 1 93 ? 16.861 -4.250 -7.535 1.00 82.25 93 ALA A C 1
ATOM 742 O O . ALA A 1 93 ? 17.534 -4.784 -8.427 1.00 82.25 93 ALA A O 1
ATOM 743 N N . ASN A 1 94 ? 16.138 -3.156 -7.791 1.00 77.44 94 ASN A N 1
ATOM 744 C CA . ASN A 1 94 ? 15.986 -2.570 -9.120 1.00 77.44 94 ASN A CA 1
ATOM 745 C C . ASN A 1 94 ? 16.038 -1.028 -9.104 1.00 77.44 94 ASN A C 1
ATOM 747 O O . ASN A 1 94 ? 15.136 -0.381 -9.647 1.00 77.44 94 ASN A O 1
ATOM 751 N N . PRO A 1 95 ? 17.147 -0.416 -8.643 1.00 66.56 95 PRO A N 1
ATOM 752 C CA . PRO A 1 95 ? 17.244 1.034 -8.432 1.00 66.56 95 PRO A CA 1
ATOM 753 C C . PRO A 1 95 ? 17.138 1.857 -9.727 1.00 66.56 95 PRO A C 1
ATOM 755 O O . PRO A 1 95 ? 16.949 3.067 -9.702 1.00 66.56 95 PRO A O 1
ATOM 758 N N . SER A 1 96 ? 17.267 1.210 -10.892 1.00 66.88 96 SER A N 1
ATOM 759 C CA . SER A 1 96 ? 17.130 1.850 -12.207 1.00 66.88 96 SER A CA 1
ATOM 760 C C . SER A 1 96 ? 15.799 1.560 -12.910 1.00 66.88 96 SER A C 1
ATOM 762 O O . SER A 1 96 ? 15.619 2.006 -14.042 1.00 66.88 96 SER A O 1
ATOM 764 N N . GLY A 1 97 ? 14.899 0.764 -12.316 1.00 61.50 97 GLY A N 1
ATOM 765 C CA . GLY A 1 97 ? 13.618 0.369 -12.922 1.00 61.50 97 GLY A CA 1
ATOM 766 C C . GLY A 1 97 ? 13.737 -0.560 -14.146 1.00 61.50 97 GLY A C 1
ATOM 767 O O . GLY A 1 97 ? 12.737 -0.965 -14.744 1.00 61.50 97 GLY A O 1
ATOM 768 N N . LYS A 1 98 ? 14.959 -0.924 -14.557 1.00 58.78 98 LYS A N 1
ATOM 769 C CA . LYS A 1 98 ? 15.236 -1.511 -15.878 1.00 58.78 98 LYS A CA 1
ATOM 770 C C . LYS A 1 98 ? 15.302 -3.041 -15.901 1.00 58.78 98 LYS A C 1
ATOM 772 O O . LYS A 1 98 ? 15.140 -3.601 -16.992 1.00 58.78 98 LYS A O 1
ATOM 777 N N . ARG A 1 99 ? 15.551 -3.725 -14.773 1.00 60.00 99 ARG A N 1
ATOM 778 C CA . ARG A 1 99 ? 15.923 -5.161 -14.765 1.00 60.00 99 ARG A CA 1
ATOM 779 C C . ARG A 1 99 ? 15.292 -6.045 -13.677 1.00 60.00 99 ARG A C 1
ATOM 781 O O . ARG A 1 99 ? 15.565 -7.239 -13.694 1.00 60.00 99 ARG A O 1
ATOM 788 N N . GLY A 1 100 ? 14.429 -5.522 -12.810 1.00 67.44 100 GLY A N 1
ATOM 789 C CA . GLY A 1 100 ? 13.688 -6.347 -11.847 1.00 67.44 100 GLY A CA 1
ATOM 790 C C . GLY A 1 100 ? 12.735 -7.335 -12.533 1.00 67.44 100 GLY A C 1
ATOM 791 O O . GLY A 1 100 ? 12.140 -7.012 -13.572 1.00 67.44 100 GLY A O 1
ATOM 792 N N . ASN A 1 101 ? 12.583 -8.534 -11.957 1.00 84.19 101 ASN A N 1
ATOM 793 C CA . ASN A 1 101 ? 11.606 -9.523 -12.413 1.00 84.19 101 ASN A CA 1
ATOM 794 C C . ASN A 1 101 ? 10.196 -9.090 -11.987 1.00 84.19 101 ASN A C 1
ATOM 796 O O . ASN A 1 101 ? 9.662 -9.528 -10.974 1.00 84.19 101 ASN A O 1
ATOM 800 N N . TRP A 1 102 ? 9.623 -8.186 -12.780 1.00 85.50 102 TRP A N 1
ATOM 801 C CA . TRP A 1 102 ? 8.317 -7.577 -12.536 1.00 85.50 102 TRP A CA 1
ATOM 802 C C . TRP A 1 102 ? 7.202 -8.607 -12.331 1.00 85.50 102 TRP A C 1
ATOM 804 O O . TRP A 1 102 ? 6.373 -8.424 -11.454 1.00 85.50 102 TRP A O 1
ATOM 814 N N . GLY A 1 103 ? 7.203 -9.706 -13.094 1.00 85.56 103 GLY A N 1
ATOM 815 C CA . GLY A 1 103 ? 6.172 -10.739 -12.965 1.00 85.56 103 GLY A CA 1
ATOM 816 C C . GLY A 1 103 ? 6.232 -11.483 -11.631 1.00 85.56 103 GLY A C 1
ATOM 817 O O . GLY A 1 103 ? 5.189 -11.771 -11.057 1.00 85.56 103 GLY A O 1
ATOM 818 N N . VAL A 1 104 ? 7.438 -11.749 -11.117 1.00 88.12 104 VAL A N 1
ATOM 819 C CA . VAL A 1 104 ? 7.611 -12.360 -9.788 1.00 88.12 104 VAL A CA 1
ATOM 820 C C . VAL A 1 104 ? 7.160 -11.399 -8.699 1.00 88.12 104 VAL A C 1
ATOM 822 O O . VAL A 1 104 ? 6.343 -11.781 -7.875 1.00 88.12 104 VAL A O 1
ATOM 825 N N . PHE A 1 105 ? 7.593 -10.139 -8.759 1.00 90.00 105 PHE A N 1
ATOM 826 C CA . PHE A 1 105 ? 7.140 -9.118 -7.814 1.00 90.00 105 PHE A CA 1
ATOM 827 C C . PHE A 1 105 ? 5.610 -8.995 -7.782 1.00 90.00 105 PHE A C 1
ATOM 829 O O . PHE A 1 105 ? 5.013 -9.025 -6.711 1.00 90.00 105 PHE A O 1
ATOM 836 N N . GLN A 1 106 ? 4.965 -8.917 -8.952 1.00 91.81 106 GLN A N 1
ATOM 837 C CA . GLN A 1 106 ? 3.507 -8.851 -9.033 1.00 91.81 106 GLN A CA 1
ATOM 838 C C . GLN A 1 106 ? 2.839 -10.077 -8.410 1.00 91.81 106 GLN A C 1
ATOM 840 O O . GLN A 1 106 ? 1.856 -9.922 -7.699 1.00 91.81 106 GLN A O 1
ATOM 845 N N . ALA A 1 107 ? 3.356 -11.278 -8.671 1.00 91.50 107 ALA A N 1
ATOM 846 C CA . ALA A 1 107 ? 2.801 -12.497 -8.094 1.00 91.50 107 ALA A CA 1
ATOM 847 C C . ALA A 1 107 ? 2.958 -12.535 -6.567 1.00 91.50 107 ALA A C 1
ATOM 849 O O . ALA A 1 107 ? 2.038 -12.967 -5.883 1.00 91.50 107 ALA A O 1
ATOM 850 N N . GLU A 1 108 ? 4.094 -12.066 -6.048 1.00 91.12 108 GLU A N 1
ATOM 851 C CA . GLU A 1 108 ? 4.376 -12.046 -4.612 1.00 91.12 108 GLU A CA 1
ATOM 852 C C . GLU A 1 108 ? 3.540 -11.012 -3.853 1.00 91.12 108 GLU A C 1
ATOM 854 O O . GLU A 1 108 ? 3.095 -11.307 -2.753 1.00 91.12 108 GLU A O 1
ATOM 859 N N . ILE A 1 109 ? 3.301 -9.824 -4.420 1.00 94.31 109 ILE A N 1
ATOM 860 C CA . ILE A 1 109 ? 2.541 -8.766 -3.730 1.00 94.31 109 ILE A CA 1
ATOM 861 C C . ILE A 1 109 ? 1.018 -8.934 -3.855 1.00 94.31 109 ILE A C 1
ATOM 863 O O . ILE A 1 109 ? 0.272 -8.369 -3.064 1.00 94.31 109 ILE A O 1
ATOM 867 N N . MET A 1 110 ? 0.535 -9.680 -4.854 1.00 93.81 110 MET A N 1
ATOM 868 C CA . MET A 1 110 ? -0.887 -9.720 -5.223 1.00 93.81 110 MET A CA 1
ATOM 869 C C . MET A 1 110 ? -1.806 -10.223 -4.106 1.00 93.81 110 MET A C 1
ATOM 871 O O . MET A 1 110 ? -2.926 -9.735 -3.994 1.00 93.81 110 MET A O 1
ATOM 875 N N . GLU A 1 111 ? -1.363 -11.188 -3.299 1.00 93.81 111 GLU A N 1
ATOM 876 C CA . GLU A 1 111 ? -2.173 -11.714 -2.195 1.00 93.81 111 GLU A CA 1
ATOM 877 C C . GLU A 1 111 ? -2.455 -10.628 -1.150 1.00 93.81 111 GLU A C 1
ATOM 879 O O . GLU A 1 111 ? -3.617 -10.315 -0.886 1.00 93.81 111 GLU A O 1
ATOM 884 N N . ASP A 1 112 ? -1.402 -9.989 -0.636 1.00 96.62 112 ASP A N 1
ATOM 885 C CA . ASP A 1 112 ? -1.521 -8.894 0.329 1.00 96.62 112 ASP A CA 1
ATOM 886 C C . ASP A 1 112 ? -2.243 -7.683 -0.267 1.00 96.62 112 ASP A C 1
ATOM 888 O O . ASP A 1 112 ? -3.039 -7.027 0.404 1.00 96.62 112 ASP A O 1
ATOM 892 N N . TRP A 1 113 ? -2.005 -7.399 -1.549 1.00 96.25 113 TRP A N 1
ATOM 893 C CA . TRP A 1 113 ? -2.657 -6.299 -2.250 1.00 96.25 113 TRP A CA 1
ATOM 894 C C . TRP A 1 113 ? -4.175 -6.480 -2.331 1.00 96.25 113 TRP A C 1
ATOM 896 O O . TRP A 1 113 ? -4.922 -5.558 -2.006 1.00 96.25 113 TRP A O 1
ATOM 906 N N . ASN A 1 114 ? -4.635 -7.673 -2.717 1.00 95.81 114 ASN A N 1
ATOM 907 C CA . ASN A 1 114 ? -6.062 -7.986 -2.783 1.00 95.81 114 ASN A CA 1
ATOM 908 C C . ASN A 1 114 ? -6.697 -7.958 -1.387 1.00 95.81 114 ASN A C 1
ATOM 910 O O . ASN A 1 114 ? -7.782 -7.408 -1.221 1.00 95.81 114 ASN A O 1
ATOM 914 N N . ALA A 1 115 ? -6.003 -8.483 -0.371 1.00 93.81 115 ALA A N 1
ATOM 915 C CA . ALA A 1 115 ? -6.481 -8.441 1.009 1.00 93.81 115 ALA A CA 1
ATOM 916 C C . ALA A 1 115 ? -6.678 -6.998 1.513 1.00 93.81 115 ALA A C 1
ATOM 918 O O . ALA A 1 115 ? -7.653 -6.712 2.212 1.00 93.81 115 ALA A O 1
ATOM 919 N N . LEU A 1 116 ? -5.786 -6.076 1.128 1.00 95.44 116 LEU A N 1
ATOM 920 C CA . LEU A 1 116 ? -5.933 -4.649 1.417 1.00 95.44 116 LEU A CA 1
ATOM 921 C C . LEU A 1 116 ? -7.134 -4.049 0.680 1.00 95.44 116 LEU A C 1
ATOM 923 O O . LEU A 1 116 ? -7.967 -3.407 1.319 1.00 95.44 116 LEU A O 1
ATOM 927 N N . GLU A 1 117 ? -7.249 -4.256 -0.633 1.00 94.25 117 GLU A N 1
ATOM 928 C CA . GLU A 1 117 ? -8.371 -3.732 -1.427 1.00 94.25 117 GLU A CA 1
ATOM 929 C C . GLU A 1 117 ? -9.727 -4.185 -0.872 1.00 94.25 117 GLU A C 1
ATOM 931 O O . GLU A 1 117 ? -10.591 -3.344 -0.599 1.00 94.25 117 GLU A O 1
ATOM 936 N N . ASP A 1 118 ? -9.880 -5.486 -0.629 1.00 93.19 118 ASP A N 1
ATOM 937 C CA . ASP A 1 118 ? -11.110 -6.068 -0.099 1.00 93.19 118 ASP A CA 1
ATOM 938 C C . ASP A 1 118 ? -11.405 -5.544 1.310 1.00 93.19 118 ASP A C 1
ATOM 940 O O . ASP A 1 118 ? -12.508 -5.065 1.589 1.00 93.19 118 ASP A O 1
ATOM 944 N N . GLY A 1 119 ? -10.413 -5.555 2.204 1.00 91.25 119 GLY A N 1
ATOM 945 C CA . GLY A 1 119 ? -10.635 -5.142 3.585 1.00 91.25 119 GLY A CA 1
ATOM 946 C C . GLY A 1 119 ? -10.910 -3.648 3.743 1.00 91.25 119 GLY A C 1
ATOM 947 O O . GLY A 1 119 ? -11.760 -3.276 4.554 1.00 91.25 119 GLY A O 1
ATOM 948 N N . PHE A 1 120 ? -10.281 -2.771 2.954 1.00 89.12 120 PHE A N 1
ATOM 949 C CA . PHE A 1 120 ? -10.663 -1.354 2.946 1.00 89.12 120 PHE A CA 1
ATOM 950 C C . PHE A 1 120 ? -12.044 -1.140 2.333 1.00 89.12 120 PHE A C 1
ATOM 952 O O . PHE A 1 120 ? -12.792 -0.295 2.833 1.00 89.12 120 PHE A O 1
ATOM 959 N N . SER A 1 121 ? -12.417 -1.895 1.294 1.00 88.44 121 SER A N 1
ATOM 960 C CA . SER A 1 121 ? -13.765 -1.794 0.731 1.00 88.44 121 SER A CA 1
ATOM 961 C C . SER A 1 121 ? -14.837 -2.229 1.729 1.00 88.44 121 SER A C 1
ATOM 963 O O . SER A 1 121 ? -15.918 -1.644 1.739 1.00 88.44 121 SER A O 1
ATOM 965 N N . ASP A 1 122 ? -14.553 -3.229 2.558 1.00 84.31 122 ASP A N 1
ATOM 966 C CA . ASP A 1 122 ? -15.470 -3.705 3.592 1.00 84.31 122 ASP A CA 1
ATOM 967 C C . ASP A 1 122 ? -15.556 -2.753 4.792 1.00 84.31 122 ASP A C 1
ATOM 969 O O . ASP A 1 122 ? -16.619 -2.622 5.398 1.00 84.31 122 ASP A O 1
ATOM 973 N N . LEU A 1 123 ? -14.459 -2.077 5.149 1.00 75.94 123 LEU A N 1
ATOM 974 C CA . LEU A 1 123 ? -14.413 -1.163 6.298 1.00 75.94 123 LEU A CA 1
ATOM 975 C C . LEU A 1 123 ? -14.945 0.245 6.006 1.00 75.94 123 LEU A C 1
ATOM 977 O O . LEU A 1 123 ? -15.241 0.981 6.947 1.00 75.94 123 LEU A O 1
ATOM 981 N N . THR A 1 124 ? -15.037 0.636 4.734 1.00 68.12 124 THR A N 1
ATOM 982 C CA . THR A 1 124 ? -15.501 1.971 4.307 1.00 68.12 124 THR A CA 1
ATOM 983 C C . THR A 1 124 ? -16.939 1.983 3.782 1.00 68.12 124 THR A C 1
ATOM 985 O O . THR A 1 124 ? -17.413 3.025 3.323 1.00 68.12 124 THR A O 1
ATOM 988 N N . ARG A 1 125 ? -17.631 0.842 3.856 1.00 59.06 125 ARG A N 1
ATOM 989 C CA . ARG A 1 125 ? -19.022 0.653 3.430 1.00 59.06 125 ARG A CA 1
ATOM 990 C C . ARG A 1 125 ? -20.018 0.969 4.540 1.00 59.06 125 ARG A C 1
ATOM 992 O O . ARG A 1 125 ? -21.081 1.532 4.195 1.00 59.06 125 ARG A O 1
#